Protein AF-A0A077R9V5-F1 (afdb_monomer_lite)

pLDDT: mean 85.88, std 11.38, range [57.62, 97.88]

Sequence (91 aa):
MLAFEVASTTTAKIRINAVSPGPYASQMTASDKDDKTNMSSLKGKMDVMSLSAGRPGREEDMVQMTQFLASYQYLNGQVVCVDGGYTLTEP

Structure (mmCIF, N/CA/C/O backbone):
data_AF-A0A077R9V5-F1
#
_entry.id   AF-A0A077R9V5-F1
#
loop_
_atom_site.group_PDB
_atom_site.id
_atom_site.type_symbol
_atom_site.label_atom_id
_atom_site.label_alt_id
_atom_site.label_comp_id
_atom_site.label_asym_id
_atom_site.label_entity_id
_atom_site.label_seq_id
_atom_site.pdbx_PDB_ins_code
_atom_site.Cartn_x
_atom_site.Cartn_y
_atom_site.Cartn_z
_atom_site.occupancy
_atom_site.B_iso_or_equiv
_atom_site.auth_seq_id
_atom_site.auth_comp_id
_atom_site.auth_asym_id
_atom_site.auth_atom_id
_atom_site.pdbx_PDB_model_num
ATOM 1 N N . MET A 1 1 ? 4.063 0.021 16.523 1.00 78.06 1 MET A N 1
ATOM 2 C CA . MET A 1 1 ? 3.348 0.018 15.221 1.00 78.06 1 MET A CA 1
ATOM 3 C C . MET A 1 1 ? 2.083 0.854 15.373 1.00 78.06 1 MET A C 1
ATOM 5 O O . MET A 1 1 ? 1.367 0.611 16.334 1.00 78.06 1 MET A O 1
ATOM 9 N N . LEU A 1 2 ? 1.800 1.819 14.486 1.00 88.06 2 LEU A N 1
ATOM 10 C CA . LEU A 1 2 ? 0.690 2.783 14.654 1.00 88.06 2 LEU A CA 1
ATOM 11 C C . LEU A 1 2 ? -0.665 2.114 14.938 1.00 88.06 2 LEU A C 1
ATOM 13 O O . LEU A 1 2 ? -1.398 2.553 15.815 1.00 88.06 2 LEU A O 1
ATOM 17 N N . ALA A 1 3 ? -0.979 1.024 14.235 1.00 93.06 3 ALA A N 1
ATOM 18 C CA . ALA A 1 3 ? -2.235 0.307 14.438 1.00 93.06 3 ALA A CA 1
ATOM 19 C C . ALA A 1 3 ? -2.387 -0.255 15.862 1.00 93.06 3 ALA A C 1
ATOM 21 O O . ALA A 1 3 ? -3.489 -0.232 16.400 1.00 93.06 3 ALA A O 1
ATOM 22 N N . PHE A 1 4 ? -1.293 -0.723 16.477 1.00 93.06 4 PHE A N 1
ATOM 23 C CA . PHE A 1 4 ? -1.306 -1.197 17.863 1.00 93.06 4 PHE A CA 1
ATOM 24 C C . PHE A 1 4 ? -1.575 -0.047 18.834 1.00 93.06 4 PHE A C 1
ATOM 26 O O . PHE A 1 4 ? -2.454 -0.174 19.675 1.00 93.06 4 PHE A O 1
ATOM 33 N N . GLU A 1 5 ? -0.870 1.078 18.676 1.00 94.06 5 GLU A N 1
ATOM 34 C CA . GLU A 1 5 ? -1.037 2.257 19.541 1.00 94.06 5 GLU A CA 1
ATOM 35 C C . GLU A 1 5 ? -2.464 2.800 19.493 1.00 94.06 5 GLU A C 1
ATOM 37 O O . GLU A 1 5 ? -3.063 3.103 20.519 1.00 94.06 5 GLU A O 1
ATOM 42 N N . VAL A 1 6 ? -3.058 2.890 18.303 1.00 93.81 6 VAL A N 1
ATOM 43 C CA . VAL A 1 6 ? -4.446 3.342 18.186 1.00 93.81 6 VAL A CA 1
ATOM 44 C C . VAL A 1 6 ? -5.395 2.306 18.792 1.00 93.81 6 VAL A C 1
ATOM 46 O O . VAL A 1 6 ? -6.256 2.665 19.586 1.00 93.81 6 VAL A O 1
ATOM 49 N N . ALA A 1 7 ? -5.220 1.014 18.508 1.00 92.88 7 ALA A N 1
ATOM 50 C CA . ALA A 1 7 ? -6.080 -0.019 19.086 1.00 92.88 7 ALA A CA 1
ATOM 51 C C . ALA A 1 7 ? -5.991 -0.105 20.624 1.00 92.88 7 ALA A C 1
ATOM 53 O O . ALA A 1 7 ? -6.971 -0.484 21.261 1.00 92.88 7 ALA A O 1
ATOM 54 N N . SER A 1 8 ? -4.843 0.232 21.223 1.00 94.12 8 SER A N 1
ATOM 55 C CA . SER A 1 8 ? -4.640 0.192 22.677 1.00 94.12 8 SER A CA 1
ATOM 56 C C . SER A 1 8 ? -5.101 1.462 23.400 1.00 94.12 8 SER A C 1
ATOM 58 O O . SER A 1 8 ? -5.396 1.400 24.593 1.00 94.12 8 SER A O 1
ATOM 60 N N . THR A 1 9 ? -5.181 2.604 22.705 1.00 95.94 9 THR A N 1
ATOM 61 C CA . THR A 1 9 ? -5.470 3.915 23.319 1.00 95.94 9 THR A CA 1
ATOM 62 C C . THR A 1 9 ? -6.860 4.467 23.011 1.00 95.94 9 THR A C 1
ATOM 64 O O . THR A 1 9 ? -7.311 5.388 23.692 1.00 95.94 9 THR A O 1
ATOM 67 N N . THR A 1 10 ? -7.573 3.923 22.020 1.00 94.00 10 THR A N 1
ATOM 68 C CA . THR A 1 10 ? -8.929 4.367 21.671 1.00 94.00 10 THR A CA 1
ATOM 69 C C . THR A 1 10 ? -9.917 3.215 21.530 1.00 94.00 10 THR A C 1
ATOM 71 O O . THR A 1 10 ? -9.561 2.071 21.272 1.00 94.00 10 THR A O 1
ATOM 74 N N . THR A 1 11 ? -11.200 3.536 21.677 1.00 94.25 11 THR A N 1
ATOM 75 C CA . THR A 1 11 ? -12.335 2.639 21.415 1.00 94.25 11 THR A CA 1
ATOM 76 C C . THR A 1 11 ? -12.896 2.801 19.998 1.00 94.25 11 THR A C 1
ATOM 78 O O . THR A 1 11 ? -13.912 2.190 19.651 1.00 94.25 11 THR A O 1
ATOM 81 N N . ALA A 1 12 ? -12.260 3.634 19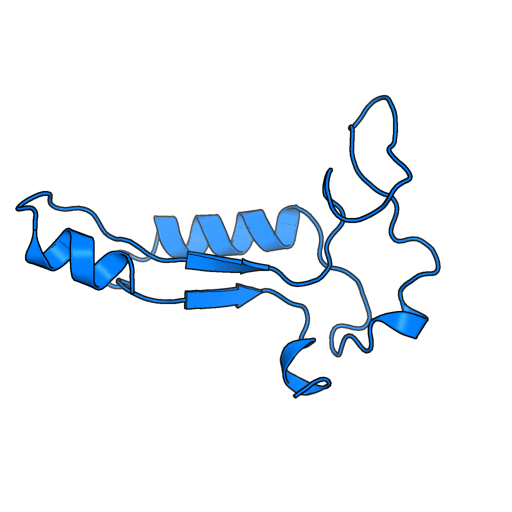.166 1.00 92.06 12 ALA A N 1
ATOM 82 C CA . ALA A 1 12 ? -12.666 3.859 17.788 1.00 92.06 12 ALA A CA 1
ATOM 83 C C . ALA A 1 12 ? -12.613 2.555 16.977 1.00 92.06 12 ALA A C 1
ATOM 85 O O . ALA A 1 12 ? -11.598 1.864 16.923 1.00 92.06 12 ALA A O 1
ATOM 86 N N . LYS A 1 13 ? -13.713 2.238 16.291 1.00 92.06 13 LYS A N 1
ATOM 87 C CA . LYS A 1 13 ? -13.850 1.034 15.458 1.00 92.06 13 LYS A CA 1
ATOM 88 C C . LYS A 1 13 ? -13.257 1.252 14.065 1.00 92.06 13 LYS A C 1
ATOM 90 O O . LYS A 1 13 ? -13.959 1.157 13.061 1.00 92.06 13 LYS A O 1
ATOM 95 N N . ILE A 1 14 ? -11.972 1.588 14.019 1.00 93.44 14 ILE A N 1
ATOM 96 C CA . ILE A 1 14 ? -11.230 1.840 12.781 1.00 93.44 14 ILE A CA 1
ATOM 97 C C . ILE A 1 14 ? -10.165 0.768 12.560 1.00 93.44 14 ILE A C 1
ATOM 99 O O . ILE A 1 14 ? -9.562 0.261 13.503 1.00 93.44 14 ILE A O 1
ATOM 103 N N . ARG A 1 15 ? -9.936 0.425 11.292 1.00 95.00 15 ARG A N 1
ATOM 104 C CA . ARG A 1 15 ? -8.814 -0.419 10.867 1.00 95.00 15 ARG A CA 1
ATOM 105 C C . ARG A 1 15 ? -7.681 0.481 10.407 1.00 95.00 15 ARG A C 1
ATOM 107 O O . ARG A 1 15 ? -7.931 1.484 9.742 1.00 95.00 15 ARG A O 1
ATOM 114 N N . ILE A 1 16 ? -6.452 0.106 10.727 1.00 96.06 16 ILE A N 1
ATOM 115 C CA . ILE A 1 16 ? -5.251 0.834 10.332 1.00 96.06 16 ILE A CA 1
ATOM 116 C C . ILE A 1 16 ? -4.305 -0.146 9.665 1.00 96.06 16 ILE A C 1
ATOM 118 O O . ILE A 1 16 ? -3.896 -1.137 10.259 1.00 96.06 16 ILE A O 1
ATOM 122 N N . ASN A 1 17 ? -3.940 0.167 8.431 1.00 96.75 17 ASN A N 1
ATOM 123 C CA . ASN A 1 17 ? -2.917 -0.522 7.661 1.00 96.75 17 ASN A CA 1
ATOM 124 C C . ASN A 1 17 ? -2.002 0.545 7.046 1.00 96.75 17 ASN A C 1
ATOM 126 O O . ASN A 1 17 ? -2.397 1.706 6.934 1.00 96.75 17 ASN A O 1
ATOM 130 N N . ALA A 1 18 ? -0.797 0.157 6.650 1.00 96.06 18 ALA A N 1
ATOM 131 C CA . ALA A 1 18 ? 0.169 1.032 6.004 1.00 96.06 18 ALA A CA 1
ATOM 132 C C . ALA A 1 18 ? 0.569 0.469 4.638 1.00 96.06 18 ALA A C 1
ATOM 134 O O . ALA A 1 18 ? 0.742 -0.740 4.480 1.00 96.06 18 ALA A O 1
ATOM 135 N N . VAL A 1 19 ? 0.744 1.364 3.670 1.00 95.81 19 VAL A N 1
ATOM 136 C CA . VAL A 1 19 ? 1.367 1.064 2.379 1.00 95.81 19 VAL A CA 1
ATOM 137 C C . VAL A 1 19 ? 2.791 1.599 2.439 1.00 95.81 19 VAL A C 1
ATOM 139 O O . VAL A 1 19 ? 2.985 2.772 2.751 1.00 95.81 19 VAL A O 1
ATOM 142 N N . SER A 1 20 ? 3.771 0.741 2.171 1.00 94.44 20 SER A N 1
ATOM 143 C CA . SER A 1 20 ? 5.189 1.093 2.095 1.00 94.44 20 SER A CA 1
ATOM 144 C C . SER A 1 20 ? 5.617 1.090 0.626 1.00 94.44 20 SER A C 1
ATOM 146 O O . SER A 1 20 ? 5.989 0.032 0.106 1.00 94.44 20 SER A O 1
ATOM 148 N N . PRO A 1 21 ? 5.487 2.223 -0.086 1.00 93.25 21 PRO A N 1
ATOM 149 C CA . PRO A 1 21 ? 5.812 2.288 -1.500 1.00 93.25 21 PRO A CA 1
ATOM 150 C C . PRO A 1 21 ? 7.325 2.263 -1.730 1.00 93.25 21 PRO A C 1
ATOM 152 O O . PRO A 1 21 ? 8.088 2.886 -0.992 1.00 93.25 21 PRO A O 1
ATOM 155 N N . GLY A 1 22 ? 7.744 1.586 -2.795 1.00 89.25 22 GLY A N 1
ATOM 156 C CA . GLY A 1 22 ? 9.076 1.763 -3.373 1.00 89.25 22 GLY A CA 1
ATOM 157 C C . GLY A 1 22 ? 9.120 2.933 -4.357 1.00 89.25 22 GLY A C 1
ATOM 158 O O . GLY A 1 22 ? 8.222 3.779 -4.369 1.00 89.25 22 GLY A O 1
ATOM 159 N N . PRO A 1 23 ? 10.141 2.994 -5.226 1.00 86.25 23 PRO A N 1
ATOM 160 C CA . PRO A 1 23 ? 10.252 4.054 -6.217 1.00 86.25 23 PRO A CA 1
ATOM 161 C C . PRO A 1 23 ? 9.079 4.050 -7.207 1.00 86.25 23 PRO A C 1
ATOM 163 O O . PRO A 1 23 ? 8.913 3.131 -8.010 1.00 86.25 23 PRO A O 1
ATOM 166 N N . TYR A 1 24 ? 8.284 5.115 -7.185 1.00 87.50 24 TYR A N 1
ATOM 167 C CA . TYR A 1 24 ? 7.226 5.380 -8.158 1.00 87.50 24 TYR A CA 1
ATOM 168 C C . TYR A 1 24 ? 7.220 6.861 -8.517 1.00 87.50 24 TYR A C 1
ATOM 170 O O . TYR A 1 24 ? 7.713 7.685 -7.744 1.00 87.50 24 TYR A O 1
ATOM 178 N N . ALA A 1 25 ? 6.714 7.217 -9.696 1.00 81.75 25 ALA A N 1
ATOM 179 C CA . ALA A 1 25 ? 6.603 8.623 -10.071 1.00 81.75 25 ALA A CA 1
ATOM 180 C C . ALA A 1 25 ? 5.678 9.323 -9.065 1.00 81.75 25 ALA A C 1
ATOM 182 O O . ALA A 1 25 ? 4.512 8.966 -8.958 1.00 81.75 25 ALA A O 1
ATOM 183 N N . SER A 1 26 ? 6.213 10.276 -8.302 1.00 79.56 26 SER A N 1
ATOM 184 C CA . SER A 1 26 ? 5.471 11.097 -7.336 1.00 79.56 26 SER A CA 1
ATOM 185 C C . SER A 1 26 ? 6.066 12.501 -7.295 1.00 79.56 26 SER A C 1
ATOM 187 O O . SER A 1 26 ? 7.143 12.738 -7.845 1.00 79.56 26 SER A O 1
ATOM 189 N N . GLN A 1 27 ? 5.440 13.437 -6.589 1.00 73.19 27 GLN A N 1
ATOM 190 C CA . GLN A 1 27 ? 6.010 14.776 -6.404 1.00 73.19 27 GLN A CA 1
ATOM 191 C C . GLN A 1 27 ? 7.352 14.777 -5.640 1.00 73.19 27 GLN A C 1
ATOM 193 O O . GLN A 1 27 ? 8.022 15.808 -5.599 1.00 73.19 27 GLN A O 1
ATOM 198 N N . MET A 1 28 ? 7.733 13.668 -4.995 1.00 72.25 28 MET A N 1
ATOM 199 C CA . MET A 1 28 ? 8.909 13.574 -4.121 1.00 72.25 28 MET A CA 1
ATOM 200 C C . MET A 1 28 ? 10.065 12.756 -4.716 1.00 72.25 28 MET A C 1
ATOM 202 O O . MET A 1 28 ? 11.157 12.766 -4.156 1.00 72.25 28 MET A O 1
ATOM 206 N N . THR A 1 29 ? 9.853 12.043 -5.826 1.00 70.00 29 THR A N 1
ATOM 207 C CA . THR A 1 29 ? 10.788 10.988 -6.269 1.00 70.00 29 THR A CA 1
ATOM 208 C C . THR A 1 29 ? 11.935 11.491 -7.158 1.00 70.00 29 THR A C 1
ATOM 210 O O . THR A 1 29 ? 12.962 10.823 -7.274 1.00 70.00 29 THR A O 1
ATOM 213 N N . ALA A 1 30 ? 11.817 12.671 -7.774 1.00 65.38 30 ALA A N 1
ATOM 214 C CA . ALA A 1 30 ? 12.930 13.328 -8.462 1.00 65.38 30 ALA A CA 1
ATOM 215 C C . ALA A 1 30 ? 12.877 14.852 -8.290 1.00 65.38 30 ALA A C 1
ATOM 217 O O . ALA A 1 30 ? 11.834 15.422 -7.972 1.00 65.38 30 ALA A O 1
ATOM 218 N N . SER A 1 31 ? 14.025 15.492 -8.516 1.00 64.94 31 SER A N 1
ATOM 219 C CA . SER A 1 31 ? 14.200 16.949 -8.595 1.00 64.94 31 SER A CA 1
ATOM 220 C C . SER A 1 31 ? 13.379 17.582 -9.716 1.00 6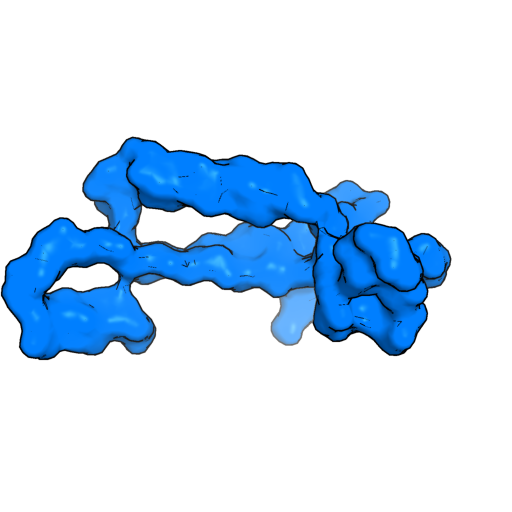4.94 31 SER A C 1
ATOM 222 O O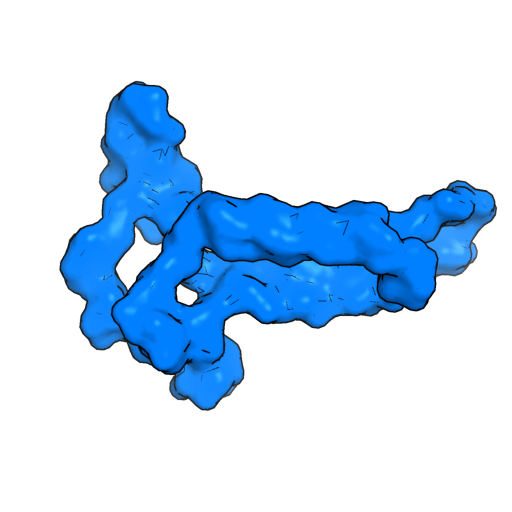 . SER A 1 31 ? 12.960 18.732 -9.615 1.00 64.94 31 SER A O 1
ATOM 224 N N . ASP A 1 32 ? 13.150 16.813 -10.771 1.00 66.69 32 ASP A N 1
ATOM 225 C CA . ASP A 1 32 ? 12.509 17.248 -11.997 1.00 66.69 32 ASP A CA 1
ATOM 226 C C . ASP A 1 32 ? 11.010 16.995 -11.841 1.00 66.69 32 ASP A C 1
ATOM 228 O O . ASP A 1 32 ? 10.605 15.878 -11.509 1.00 66.69 32 ASP A O 1
ATOM 232 N N . LYS A 1 33 ? 10.190 18.023 -12.067 1.00 69.25 33 LYS A N 1
ATOM 233 C CA . LYS A 1 33 ? 8.730 17.939 -11.997 1.00 69.25 33 LYS A CA 1
ATOM 234 C C . LYS A 1 33 ? 8.133 18.443 -13.295 1.00 69.25 33 LYS A C 1
ATOM 236 O O . LYS A 1 33 ? 8.612 19.418 -13.863 1.00 69.25 33 LYS A O 1
ATOM 241 N N . ASP A 1 34 ? 7.090 17.773 -13.752 1.00 74.62 34 ASP A N 1
ATOM 242 C CA . ASP A 1 34 ? 6.248 18.287 -14.821 1.00 74.62 34 ASP A CA 1
ATOM 243 C C . ASP A 1 34 ? 5.323 19.382 -14.266 1.00 74.62 34 ASP A C 1
ATOM 245 O O . ASP A 1 34 ? 4.597 19.148 -13.303 1.00 74.62 34 ASP A O 1
ATOM 249 N N . ASP A 1 35 ? 5.322 20.568 -14.874 1.00 75.00 35 ASP A N 1
ATOM 250 C CA . ASP A 1 35 ? 4.580 21.733 -14.362 1.00 75.00 35 ASP A CA 1
ATOM 251 C C . ASP A 1 35 ? 3.051 21.556 -14.375 1.00 75.00 35 ASP A C 1
ATOM 253 O O . ASP A 1 35 ? 2.334 22.267 -13.671 1.00 75.00 35 ASP A O 1
ATOM 257 N N . LYS A 1 36 ? 2.519 20.626 -15.180 1.00 75.38 36 LYS A N 1
ATOM 258 C CA . LYS A 1 36 ? 1.069 20.403 -15.307 1.00 75.38 36 LYS A CA 1
ATOM 259 C C . LYS A 1 36 ? 0.560 19.351 -14.333 1.00 75.38 36 LYS A C 1
ATOM 261 O O . LYS A 1 36 ? -0.551 19.469 -13.825 1.00 75.38 36 LYS A O 1
ATOM 266 N N . THR A 1 37 ? 1.353 18.315 -14.098 1.00 73.69 37 THR A N 1
ATOM 267 C CA . THR A 1 37 ? 0.986 17.159 -13.272 1.00 73.69 37 THR A CA 1
ATOM 268 C C . THR A 1 37 ? 1.652 17.190 -11.896 1.00 73.69 37 THR A C 1
ATOM 270 O O . THR A 1 37 ? 1.225 16.479 -10.995 1.00 73.69 37 THR A O 1
ATOM 273 N N . ASN A 1 38 ? 2.676 18.030 -11.702 1.00 68.62 38 ASN A N 1
ATOM 274 C CA . ASN A 1 38 ? 3.594 18.045 -10.556 1.00 68.62 38 ASN A CA 1
ATOM 275 C C . ASN A 1 38 ? 4.327 16.716 -10.311 1.00 68.62 38 ASN A C 1
ATOM 277 O O . ASN A 1 38 ? 4.932 16.527 -9.252 1.00 68.62 38 ASN A O 1
ATOM 281 N N . MET A 1 39 ? 4.300 15.799 -11.275 1.00 72.56 39 MET A N 1
ATOM 282 C CA . MET A 1 39 ? 4.877 14.470 -11.132 1.00 72.56 39 MET A CA 1
ATOM 283 C C . MET A 1 39 ? 6.332 14.454 -11.563 1.00 72.56 39 MET A C 1
ATOM 285 O O . MET A 1 39 ? 6.723 15.134 -12.514 1.00 72.56 39 MET A O 1
ATOM 289 N N . SER A 1 40 ? 7.137 13.657 -10.864 1.00 76.31 40 SER A N 1
ATOM 290 C CA . SER A 1 40 ? 8.518 13.435 -11.274 1.00 76.31 40 SER A CA 1
ATOM 291 C C . SER A 1 40 ? 8.637 12.455 -12.432 1.00 76.31 40 SER A C 1
ATOM 293 O O . SER A 1 40 ? 7.869 11.500 -12.561 1.00 76.31 40 SER A O 1
ATOM 295 N N . SER A 1 41 ? 9.659 12.671 -13.258 1.00 73.69 41 SER A N 1
ATOM 296 C CA . SER A 1 41 ? 10.077 11.703 -14.266 1.00 73.69 41 SER A CA 1
ATOM 297 C C . SER A 1 41 ? 11.103 10.737 -13.675 1.00 73.69 41 SER A C 1
ATOM 299 O O . SER A 1 41 ? 12.132 11.145 -13.139 1.00 73.69 41 SER A O 1
ATOM 301 N N . LEU A 1 42 ? 10.850 9.436 -13.824 1.00 74.19 42 LEU A N 1
ATOM 302 C CA . LEU A 1 42 ? 11.815 8.372 -13.511 1.00 74.19 42 LEU A CA 1
ATOM 303 C C . LEU A 1 42 ? 12.479 7.795 -14.770 1.00 74.19 42 LEU A C 1
ATOM 305 O O . LEU A 1 42 ? 13.096 6.727 -14.737 1.00 74.19 42 LEU A O 1
ATOM 309 N N . LYS A 1 43 ? 12.356 8.496 -15.904 1.00 67.31 43 LYS A N 1
ATOM 310 C CA . LYS A 1 43 ? 12.925 8.072 -17.185 1.00 67.31 43 LYS A CA 1
ATOM 311 C C . LYS A 1 43 ? 14.452 7.970 -17.073 1.00 67.31 43 LYS A C 1
ATOM 313 O O . LYS A 1 43 ? 15.107 8.924 -16.672 1.00 67.31 43 LYS A O 1
ATOM 318 N N . GLY A 1 44 ? 15.010 6.810 -17.424 1.00 64.81 44 GLY A N 1
ATOM 319 C CA . GLY A 1 44 ? 16.458 6.558 -17.390 1.00 64.81 44 GLY A CA 1
ATOM 320 C C . GLY A 1 44 ? 17.044 6.226 -16.012 1.00 64.81 44 GLY A C 1
ATOM 321 O O . GLY A 1 44 ? 18.246 6.025 -15.916 1.00 64.81 44 GLY A O 1
ATOM 322 N N . LYS A 1 45 ? 16.226 6.134 -14.951 1.00 66.56 45 LYS A N 1
ATOM 323 C CA . LYS A 1 45 ? 16.684 5.725 -13.605 1.00 66.56 45 LYS A CA 1
ATOM 324 C C . LYS A 1 45 ? 16.454 4.241 -13.298 1.00 66.56 45 LYS A C 1
ATOM 326 O O . LYS A 1 45 ? 16.807 3.780 -12.220 1.00 66.56 45 LYS A O 1
ATOM 331 N N . MET A 1 46 ? 15.869 3.500 -14.238 1.00 65.00 46 MET A N 1
ATOM 332 C CA . MET A 1 46 ? 15.490 2.094 -14.059 1.00 65.00 46 MET A CA 1
ATOM 333 C C . MET A 1 46 ? 16.706 1.193 -13.811 1.00 65.00 46 MET A C 1
ATOM 335 O O . MET A 1 46 ? 16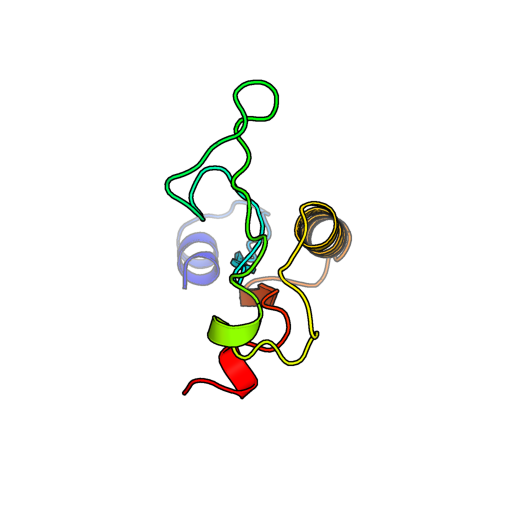.660 0.364 -12.908 1.00 65.00 46 MET A O 1
ATOM 339 N N . ASP A 1 47 ? 17.807 1.441 -14.525 1.00 62.19 47 ASP A N 1
ATOM 340 C CA . ASP A 1 47 ? 19.060 0.678 -14.413 1.00 62.19 47 ASP A CA 1
ATOM 341 C C . ASP A 1 47 ? 19.736 0.827 -13.038 1.00 62.19 47 ASP A C 1
ATOM 343 O O . ASP A 1 47 ? 20.583 0.020 -12.673 1.00 62.19 47 ASP A O 1
ATOM 347 N N . VAL A 1 48 ? 19.357 1.850 -12.262 1.00 63.12 48 VAL A N 1
ATOM 348 C CA . VAL A 1 48 ? 19.936 2.160 -10.943 1.00 63.12 48 VAL A CA 1
ATOM 349 C C . VAL A 1 48 ? 19.087 1.596 -9.799 1.00 63.12 48 VAL A C 1
ATOM 351 O O . VAL A 1 48 ? 19.560 1.486 -8.677 1.00 63.12 48 VAL A O 1
ATOM 354 N N . MET A 1 49 ? 17.821 1.259 -10.054 1.00 70.88 49 MET A N 1
ATOM 355 C CA . MET A 1 49 ? 16.856 0.942 -8.994 1.00 70.88 49 MET A CA 1
ATOM 356 C C . MET A 1 49 ? 16.723 -0.558 -8.691 1.00 70.88 49 MET A C 1
ATOM 358 O O . MET A 1 49 ? 15.940 -0.902 -7.812 1.00 70.88 49 MET A O 1
ATOM 362 N N . SER A 1 50 ? 17.438 -1.437 -9.410 1.00 77.31 50 SER A N 1
ATOM 363 C CA . SER A 1 50 ? 17.449 -2.903 -9.208 1.00 77.31 50 SER A CA 1
ATOM 364 C C . SER A 1 50 ? 16.057 -3.531 -9.000 1.00 77.31 50 SER A C 1
ATOM 366 O O . SER A 1 50 ? 15.891 -4.473 -8.237 1.00 77.31 50 SER A O 1
ATOM 368 N N . LEU A 1 51 ? 15.019 -3.018 -9.669 1.00 86.19 51 LEU A N 1
ATOM 369 C CA . LEU A 1 51 ? 13.638 -3.444 -9.421 1.00 86.19 51 LEU A CA 1
ATOM 370 C C . LEU A 1 51 ? 13.339 -4.776 -10.111 1.00 86.19 51 LEU A C 1
ATOM 372 O O . LEU A 1 51 ? 13.350 -4.853 -11.341 1.00 86.19 51 LEU A O 1
ATOM 376 N N . SER A 1 52 ? 12.950 -5.792 -9.338 1.00 88.69 52 SER A N 1
ATOM 377 C CA . SER A 1 52 ? 12.521 -7.096 -9.873 1.00 88.69 52 SER A CA 1
ATOM 378 C C . SER A 1 52 ? 11.337 -6.980 -10.843 1.00 88.69 52 SER A C 1
ATOM 380 O O . SER A 1 52 ? 11.237 -7.731 -11.808 1.00 88.69 52 SER A O 1
ATOM 382 N N . ALA A 1 53 ? 10.451 -6.004 -10.627 1.00 89.56 53 ALA A N 1
ATOM 383 C CA . ALA A 1 53 ? 9.327 -5.716 -11.514 1.00 89.56 53 ALA A CA 1
ATOM 384 C C . ALA A 1 53 ? 9.744 -5.155 -12.889 1.00 89.56 53 ALA A C 1
ATOM 386 O O . ALA A 1 53 ? 8.886 -4.991 -13.757 1.00 89.56 53 ALA A O 1
ATOM 387 N N . GLY A 1 54 ? 11.022 -4.806 -13.089 1.00 88.06 54 GLY A N 1
ATOM 388 C CA . GLY A 1 54 ? 11.535 -4.252 -14.344 1.00 88.06 54 GLY A CA 1
ATOM 389 C C . GLY A 1 54 ? 10.950 -2.884 -14.703 1.00 88.06 54 GLY A C 1
ATOM 390 O O . GLY A 1 54 ? 11.032 -2.457 -15.851 1.00 88.06 54 GLY A O 1
ATOM 391 N N . ARG A 1 55 ? 10.305 -2.206 -13.747 1.00 87.94 55 ARG A N 1
ATOM 392 C CA . ARG A 1 55 ? 9.775 -0.851 -13.900 1.00 87.94 55 ARG A CA 1
ATOM 393 C C . ARG A 1 55 ? 9.593 -0.166 -12.547 1.00 87.94 55 ARG A C 1
ATOM 395 O O . ARG A 1 55 ? 9.283 -0.852 -11.574 1.00 87.94 55 ARG A O 1
ATOM 402 N N . PRO A 1 56 ? 9.672 1.174 -12.493 1.00 87.69 56 PRO A N 1
ATOM 403 C CA . PRO A 1 56 ? 9.138 1.930 -11.374 1.00 87.69 56 PRO A CA 1
ATOM 404 C C . PRO A 1 56 ? 7.643 1.671 -11.173 1.00 87.69 56 PRO A C 1
ATOM 406 O O . PRO A 1 56 ? 6.909 1.328 -12.116 1.00 87.69 56 PRO A O 1
ATOM 409 N N . GLY A 1 57 ? 7.190 1.892 -9.943 1.00 88.56 57 GLY A N 1
ATOM 410 C CA . GLY A 1 57 ? 5.772 1.960 -9.637 1.00 88.56 57 GLY A CA 1
ATOM 411 C C . GLY A 1 57 ? 5.090 3.106 -10.388 1.00 88.56 57 GLY A C 1
ATOM 412 O O . GLY A 1 57 ? 5.719 4.088 -10.802 1.00 88.56 57 GLY A O 1
ATOM 413 N N . ARG A 1 58 ? 3.779 2.981 -10.541 1.00 88.31 58 ARG A N 1
ATOM 414 C CA . ARG A 1 58 ? 2.884 4.006 -11.078 1.00 88.31 58 ARG A CA 1
ATOM 415 C C . ARG A 1 58 ? 1.822 4.348 -10.040 1.00 88.31 58 ARG A C 1
ATOM 417 O O . ARG A 1 58 ? 1.633 3.606 -9.075 1.00 88.31 58 ARG A O 1
ATOM 424 N N . GLU A 1 59 ? 1.108 5.449 -10.242 1.00 89.06 59 GLU A N 1
ATOM 425 C CA . GLU A 1 59 ? 0.003 5.828 -9.353 1.00 89.06 59 GLU A CA 1
ATOM 426 C C . GLU A 1 59 ? -1.053 4.718 -9.257 1.00 89.06 59 GLU A C 1
ATOM 428 O O . GLU A 1 59 ? -1.570 4.445 -8.175 1.00 89.06 59 GLU A O 1
ATOM 433 N N . GLU A 1 60 ? -1.314 4.001 -10.353 1.00 93.25 60 GLU A N 1
ATOM 434 C CA . GLU A 1 60 ? -2.277 2.903 -10.384 1.00 93.25 60 GLU A CA 1
ATOM 435 C C . GLU A 1 60 ? -1.887 1.746 -9.457 1.00 93.25 60 GLU A C 1
ATOM 437 O O . GLU A 1 60 ? -2.768 1.071 -8.926 1.00 93.25 60 GLU A O 1
ATOM 442 N N . ASP A 1 61 ? -0.593 1.510 -9.216 1.00 94.69 61 ASP A N 1
ATOM 443 C CA . ASP A 1 61 ? -0.145 0.484 -8.267 1.00 94.69 61 ASP A CA 1
ATOM 444 C C . ASP A 1 61 ? -0.529 0.880 -6.824 1.00 94.69 61 ASP A C 1
ATOM 446 O O . ASP A 1 61 ? -0.990 0.047 -6.039 1.00 94.69 61 ASP A O 1
ATOM 450 N N . MET A 1 62 ? -0.428 2.174 -6.493 1.00 94.56 62 MET A N 1
ATOM 451 C CA . MET A 1 62 ? -0.824 2.716 -5.186 1.00 94.56 62 MET A CA 1
ATOM 452 C C . MET A 1 62 ? -2.343 2.708 -5.007 1.00 94.56 62 MET A C 1
ATOM 454 O O . MET A 1 62 ? -2.852 2.345 -3.942 1.00 94.56 62 MET A O 1
ATOM 458 N N . VAL A 1 63 ? -3.081 3.074 -6.059 1.00 95.69 63 VAL A N 1
ATOM 459 C CA . VAL A 1 63 ? -4.549 3.053 -6.071 1.00 95.69 63 VAL A CA 1
ATOM 460 C C . VAL A 1 63 ? -5.068 1.634 -5.857 1.00 95.69 63 VAL A C 1
ATOM 462 O O . VAL A 1 63 ? -5.942 1.434 -5.015 1.00 95.69 63 VAL A O 1
ATOM 465 N N . GLN A 1 64 ? -4.515 0.641 -6.558 1.00 97.56 64 GLN A N 1
ATOM 466 C CA . GLN A 1 64 ? -4.922 -0.759 -6.408 1.00 97.56 64 GLN A CA 1
ATOM 467 C C . GLN A 1 64 ? -4.714 -1.266 -4.976 1.00 97.56 64 GLN A C 1
ATOM 469 O O . GLN A 1 64 ? -5.641 -1.823 -4.384 1.00 97.56 64 GLN A O 1
ATOM 474 N N . MET A 1 65 ? -3.542 -1.013 -4.380 1.00 97.56 65 MET A N 1
ATOM 475 C CA . MET A 1 65 ? -3.280 -1.407 -2.993 1.00 97.56 65 MET A CA 1
ATOM 476 C C . MET A 1 65 ? -4.235 -0.712 -2.014 1.00 97.56 65 MET A C 1
ATOM 478 O O . MET A 1 65 ? -4.764 -1.333 -1.090 1.00 97.56 65 MET A O 1
ATOM 482 N N . THR A 1 66 ? -4.503 0.574 -2.234 1.00 96.69 66 THR A N 1
ATOM 483 C CA . THR A 1 66 ? -5.422 1.349 -1.394 1.00 96.69 66 THR A CA 1
ATOM 484 C C . THR A 1 66 ? -6.847 0.798 -1.478 1.00 96.69 66 THR A C 1
ATOM 486 O O . THR A 1 66 ? -7.491 0.604 -0.446 1.00 96.69 66 THR A O 1
ATOM 489 N N . GLN A 1 67 ? -7.330 0.473 -2.683 1.00 97.81 67 GLN A N 1
ATOM 490 C CA . GLN A 1 67 ? -8.637 -0.163 -2.880 1.00 97.81 67 GLN A CA 1
ATOM 491 C C . GLN A 1 67 ? -8.717 -1.539 -2.205 1.00 97.81 67 GLN A C 1
ATOM 493 O O . GLN A 1 67 ? -9.737 -1.860 -1.586 1.00 97.81 67 GLN A O 1
ATOM 498 N N . PHE A 1 68 ? -7.645 -2.334 -2.255 1.00 97.88 68 PHE A N 1
ATOM 499 C CA . PHE A 1 68 ? -7.567 -3.603 -1.532 1.00 97.88 68 PHE A CA 1
ATOM 500 C C . PHE A 1 68 ? -7.709 -3.398 -0.014 1.00 97.88 68 PHE A C 1
ATOM 502 O O . PHE A 1 68 ? -8.584 -4.002 0.604 1.00 97.88 68 PHE A O 1
ATOM 509 N N . LEU A 1 69 ? -6.941 -2.489 0.600 1.00 97.38 69 LEU A N 1
ATOM 510 C CA . LEU A 1 69 ? -7.043 -2.217 2.046 1.00 97.38 69 LEU A CA 1
ATOM 511 C C . LEU A 1 69 ? -8.424 -1.682 2.453 1.00 97.38 69 LEU A C 1
ATOM 513 O O . LEU A 1 69 ? -8.944 -2.021 3.527 1.00 97.38 69 LEU A O 1
ATOM 517 N N . ALA A 1 70 ? -9.020 -0.847 1.599 1.00 96.75 70 ALA A N 1
ATOM 518 C CA . ALA A 1 70 ? -10.343 -0.282 1.822 1.00 96.75 70 ALA A CA 1
ATOM 519 C C . ALA A 1 70 ? -11.429 -1.370 1.815 1.00 96.75 70 ALA A C 1
ATOM 521 O O . ALA A 1 70 ? -12.283 -1.381 2.704 1.00 96.75 70 ALA A O 1
ATOM 522 N N . SER A 1 71 ? -11.359 -2.314 0.872 1.00 97.25 71 SER A N 1
ATOM 523 C CA . SER A 1 71 ? -12.354 -3.382 0.700 1.00 97.25 71 SER A CA 1
ATOM 524 C C . SER A 1 71 ? -12.158 -4.588 1.631 1.00 97.25 71 SER A C 1
ATOM 526 O O . SER A 1 71 ? -13.129 -5.276 1.948 1.00 97.25 71 SER A O 1
ATOM 528 N N . TYR A 1 72 ? -10.945 -4.839 2.133 1.00 96.19 72 TYR A N 1
ATOM 529 C CA . TYR A 1 72 ? -10.649 -6.035 2.928 1.00 96.19 72 TYR A CA 1
ATOM 530 C C . TYR A 1 72 ? -10.961 -5.858 4.425 1.00 96.19 72 TYR A C 1
ATOM 532 O O . TYR A 1 72 ? -10.113 -5.461 5.227 1.00 96.19 72 TYR A O 1
ATOM 540 N N . GLN A 1 73 ? -12.188 -6.190 4.834 1.00 95.31 73 GLN A N 1
ATOM 541 C CA . GLN A 1 73 ? -12.696 -5.888 6.183 1.00 95.31 73 GLN A CA 1
ATOM 542 C C . GLN A 1 73 ? -12.005 -6.629 7.339 1.00 95.31 73 GLN A C 1
ATOM 544 O O . GLN A 1 73 ? -12.049 -6.143 8.466 1.00 95.31 73 GLN A O 1
ATOM 549 N N . TYR A 1 74 ? -11.351 -7.765 7.085 1.00 95.81 74 TYR A N 1
ATOM 550 C CA . TYR A 1 74 ? -10.670 -8.542 8.131 1.00 95.81 74 TYR A CA 1
ATOM 551 C C . TYR A 1 74 ? -9.165 -8.234 8.255 1.00 95.81 74 TYR A C 1
ATOM 553 O O . TYR A 1 74 ? -8.491 -8.771 9.128 1.00 95.81 74 TYR A O 1
ATOM 561 N N . LEU A 1 75 ? -8.625 -7.356 7.401 1.00 95.50 75 LEU A N 1
ATOM 562 C CA . LEU A 1 75 ? -7.209 -6.991 7.407 1.00 95.50 75 LEU A CA 1
ATOM 563 C C . LEU A 1 75 ? -6.986 -5.749 8.274 1.00 95.50 75 LEU A C 1
ATOM 565 O O . LEU A 1 75 ? -7.530 -4.671 7.995 1.00 95.50 75 LEU A O 1
ATOM 569 N N . ASN A 1 76 ? -6.171 -5.901 9.315 1.00 95.31 76 ASN A N 1
ATOM 570 C CA . ASN A 1 76 ? -5.814 -4.829 10.233 1.00 95.31 76 ASN A CA 1
ATOM 571 C C . ASN A 1 76 ? -4.362 -4.974 10.704 1.00 95.31 76 ASN A C 1
ATOM 573 O O . ASN A 1 76 ? -3.866 -6.086 10.897 1.00 95.31 76 ASN A O 1
ATOM 577 N N . GLY A 1 77 ? -3.696 -3.843 10.916 1.00 95.50 77 GLY A N 1
ATOM 578 C CA . GLY A 1 77 ? -2.334 -3.774 11.429 1.00 95.50 77 GLY A CA 1
ATOM 579 C C . GLY A 1 77 ? -1.250 -4.217 10.454 1.00 95.50 77 GLY A C 1
ATOM 580 O O . GLY A 1 77 ? -0.134 -4.460 10.894 1.00 95.50 77 GLY A O 1
ATOM 581 N N . GLN A 1 78 ? -1.539 -4.338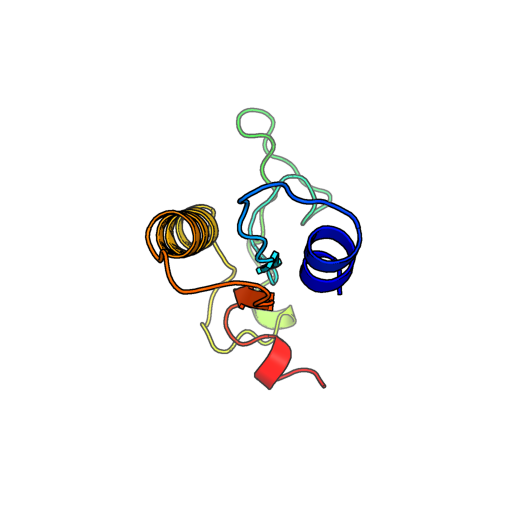 9.159 1.00 95.81 78 GLN A N 1
ATOM 582 C CA . GLN A 1 78 ? -0.531 -4.759 8.189 1.00 95.81 78 GLN A CA 1
ATOM 583 C C . GLN A 1 78 ? 0.261 -3.579 7.639 1.00 95.81 78 GLN A C 1
ATOM 585 O O . GLN A 1 78 ? -0.292 -2.507 7.387 1.00 95.81 78 GLN A O 1
ATOM 590 N N . VAL A 1 79 ? 1.551 -3.811 7.411 1.00 95.38 79 VAL A N 1
ATOM 591 C CA . VAL A 1 79 ? 2.411 -2.961 6.586 1.00 95.38 79 VAL A CA 1
ATOM 592 C C . VAL A 1 79 ? 2.660 -3.726 5.297 1.00 95.38 79 VAL A C 1
ATOM 594 O O . VAL A 1 79 ? 3.239 -4.808 5.331 1.00 95.38 79 VAL A O 1
ATOM 597 N N . VAL A 1 80 ? 2.188 -3.196 4.173 1.00 96.00 80 VAL A N 1
ATOM 598 C CA . VAL A 1 80 ? 2.305 -3.869 2.878 1.00 96.00 80 VAL A CA 1
ATOM 599 C C . VAL A 1 80 ? 3.300 -3.124 2.004 1.00 96.00 80 VAL A C 1
ATOM 601 O O . VAL A 1 80 ? 3.084 -1.957 1.670 1.00 96.00 80 VAL A O 1
ATOM 604 N N . CYS A 1 81 ? 4.383 -3.805 1.636 1.00 95.38 81 CYS A N 1
ATOM 605 C CA . CYS A 1 81 ? 5.367 -3.293 0.690 1.00 95.38 81 CYS A CA 1
ATOM 606 C C . CYS A 1 81 ? 4.799 -3.315 -0.733 1.00 95.38 81 CYS A C 1
ATOM 608 O O . CYS A 1 81 ? 4.328 -4.348 -1.207 1.00 95.38 81 CYS A O 1
ATOM 610 N N . VAL A 1 82 ? 4.853 -2.167 -1.408 1.00 96.06 82 VAL A N 1
ATOM 611 C CA . VAL A 1 82 ? 4.446 -1.996 -2.810 1.00 96.06 82 VAL A CA 1
ATOM 612 C C . VAL A 1 82 ? 5.595 -1.327 -3.549 1.00 96.06 82 VAL A C 1
ATOM 614 O O . VAL A 1 82 ? 5.588 -0.128 -3.821 1.00 96.06 82 VAL A O 1
ATOM 617 N N . ASP A 1 83 ? 6.642 -2.098 -3.804 1.00 92.75 83 ASP A N 1
ATOM 618 C CA . ASP A 1 83 ? 7.955 -1.566 -4.166 1.00 92.75 83 ASP A CA 1
ATOM 619 C C . ASP A 1 83 ? 8.559 -2.191 -5.426 1.00 92.75 83 ASP A C 1
ATOM 621 O O . ASP A 1 83 ? 9.723 -1.957 -5.734 1.00 92.75 83 ASP A O 1
ATOM 625 N N . GLY A 1 84 ? 7.789 -3.000 -6.157 1.00 91.88 84 GLY A N 1
ATOM 626 C CA . GLY A 1 84 ? 8.288 -3.690 -7.345 1.00 91.88 84 GLY A CA 1
ATOM 627 C C . GLY A 1 84 ? 9.412 -4.691 -7.048 1.00 91.88 84 GLY A C 1
ATOM 628 O O . GLY A 1 84 ? 10.176 -5.019 -7.956 1.00 91.88 84 GLY A O 1
ATOM 629 N N . GLY A 1 85 ? 9.524 -5.171 -5.805 1.00 91.38 85 GLY A N 1
ATOM 630 C CA . GLY A 1 85 ? 10.558 -6.108 -5.373 1.00 91.38 85 GLY A CA 1
ATOM 631 C C . GLY A 1 85 ? 11.895 -5.451 -5.035 1.00 91.38 85 GLY A C 1
ATOM 632 O O . GLY A 1 85 ? 12.904 -6.145 -5.030 1.00 91.38 85 GLY A O 1
ATOM 633 N N . TYR A 1 86 ? 11.913 -4.144 -4.761 1.00 88.56 86 TYR A N 1
ATOM 634 C CA . TYR A 1 86 ? 13.108 -3.430 -4.298 1.00 88.56 86 TYR A CA 1
ATOM 635 C C . TYR A 1 86 ? 13.704 -4.065 -3.028 1.00 88.56 86 TYR A C 1
ATOM 637 O O . TYR A 1 86 ? 14.897 -4.342 -2.961 1.00 88.56 86 TYR A O 1
ATOM 645 N N . THR A 1 87 ? 12.855 -4.389 -2.050 1.00 90.50 87 THR A N 1
ATOM 646 C CA . THR A 1 87 ? 13.253 -5.054 -0.793 1.00 90.50 87 THR A CA 1
ATOM 647 C C . THR A 1 87 ? 13.734 -6.499 -0.959 1.00 90.50 87 THR A C 1
ATOM 649 O O . THR A 1 87 ? 14.217 -7.095 -0.002 1.00 90.50 87 THR A O 1
ATOM 652 N N . LEU A 1 88 ? 13.599 -7.096 -2.149 1.00 88.81 88 LEU A N 1
ATOM 653 C CA . LEU A 1 88 ? 14.130 -8.435 -2.433 1.00 88.81 88 LEU A CA 1
ATOM 654 C C . LEU A 1 88 ? 15.572 -8.395 -2.947 1.00 88.81 88 LEU A C 1
ATOM 656 O O . LEU A 1 88 ? 16.253 -9.419 -2.928 1.00 88.81 88 LEU A O 1
ATOM 660 N N . THR A 1 89 ? 16.015 -7.242 -3.446 1.00 80.94 89 THR A N 1
ATOM 661 C CA . THR A 1 89 ? 17.320 -7.070 -4.096 1.00 80.94 89 THR A CA 1
ATOM 662 C C . THR A 1 89 ? 18.295 -6.249 -3.261 1.00 80.94 89 THR A C 1
ATOM 664 O O . THR A 1 89 ? 19.498 -6.447 -3.393 1.00 80.94 89 THR A O 1
ATOM 667 N N . GLU A 1 90 ? 17.791 -5.369 -2.396 1.00 65.56 90 GLU A N 1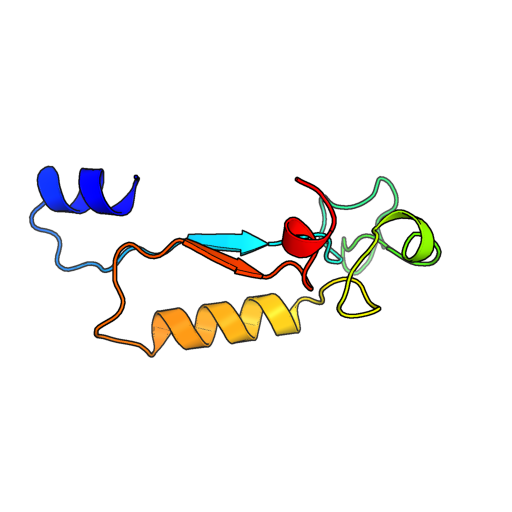
ATOM 668 C CA . GLU A 1 90 ? 18.582 -4.542 -1.481 1.00 65.56 90 GLU A CA 1
ATOM 669 C C . GLU A 1 90 ? 18.237 -4.928 -0.023 1.00 65.56 90 GLU A C 1
ATOM 671 O O . GLU A 1 90 ? 17.049 -4.911 0.319 1.00 65.56 90 GLU A O 1
ATOM 676 N N . PRO A 1 91 ? 19.221 -5.333 0.810 1.00 57.62 91 PRO A N 1
ATOM 677 C CA . PRO A 1 91 ? 19.002 -5.776 2.193 1.00 57.62 91 PRO A CA 1
ATOM 678 C C . PRO A 1 91 ? 18.652 -4.651 3.180 1.00 57.62 91 PRO A C 1
ATOM 680 O O . PRO A 1 91 ? 19.072 -3.490 2.967 1.00 57.62 91 PRO A O 1
#

Organism: NCBI:txid1398559

Secondary structure (DSSP, 8-state):
-HHHHHHHH--------EEEE-SBSSTTS-S-B-TTT-PBP-TT-GGGTT-TTSS-B-HHHHHHHHHHHHH-TT--S-EEEESTTHHHH--

Foldseek 3Di:
DVLVVPVVPDPDPDADEAEAEAFEWDLPRDPDADPPPSTDDCPPVLVVQPACLSDGDYVVLVVVVVVVVVPPPVDGDYYHYSHNCSVVRPD

InterPro domains:
  IPR002347 Short-chain dehydrogenase/reductase SDR [PF13561] (11-87)
  IPR002347 Short-chain dehydrogenase/reductase SDR [PR00081] (12-29)
  IPR002347 Short-chain dehydrogenase/reductase SDR [PR00081] (52-72)
  IPR036291 NAD(P)-binding domain superfamily [SSF51735] (3-88)
  IPR052178 Short-chain dehydrogenase/reductase SAT3-like [PTHR43618] (1-90)

Radius of gyration: 15.95 Å; chains: 1; bounding box: 34×30×41 Å